Protein AF-A0AA90TEE5-F1 (afdb_monomer_lite)

Radius of gyration: 19.65 Å; chains: 1; bounding box: 61×31×48 Å

pLDDT: mean 83.93, std 12.59, range [37.53, 96.62]

Foldseek 3Di:
DCPPPDQDPVNLVVLCVVQVPPDPVLVLLLLLLLLLLLLPPPPNVLLLVLLLVVLPVPDPDPVVSVSSSVNSVVSNVVCVVPVVSSVVSNVVSLVVVLVDVVSVVSSCSSQVDPVNPVVNVVSVVSSVVVVVVVVVVVVVVVVVVVVVVVVVVD

Sequence (154 aa):
MTEKIKFTYLQKLLIKWQTRSLGPKIDTLMLVLSVLVYMGRPNLEAQFEQARIIISKMVKPSNLASKIFDRIVICVSDYARDEKLYMQDRDRAFNAVVQDIQFYSIVLDILKDKGYETQRDIIRSVIQKAYDEEYIISNENKRMLEYQERTFRQ

Structure (mmCIF, N/CA/C/O backbone):
data_AF-A0AA90TEE5-F1
#
_entry.id   AF-A0AA90TEE5-F1
#
loop_
_atom_site.group_PDB
_atom_site.id
_atom_site.type_symbol
_atom_site.label_atom_id
_atom_site.label_alt_id
_atom_site.label_comp_id
_atom_site.label_asym_id
_atom_site.label_entity_id
_atom_site.label_seq_id
_atom_site.pdbx_PDB_ins_code
_atom_site.Cartn_x
_atom_site.Cartn_y
_atom_site.Cartn_z
_atom_site.occupancy
_atom_site.B_iso_or_equiv
_atom_site.auth_seq_id
_atom_site.auth_comp_id
_atom_site.auth_asym_id
_atom_site.auth_atom_id
_atom_site.pdbx_PDB_model_num
ATOM 1 N N . MET A 1 1 ? 17.655 7.500 -13.683 1.00 38.56 1 MET A N 1
ATOM 2 C CA . MET A 1 1 ? 18.839 6.613 -13.611 1.00 38.56 1 MET A CA 1
ATOM 3 C C . MET A 1 1 ? 18.355 5.320 -12.989 1.00 38.56 1 MET A C 1
ATOM 5 O O . MET A 1 1 ? 18.342 5.175 -11.776 1.00 38.56 1 MET A O 1
ATOM 9 N N . THR A 1 2 ? 17.830 4.445 -13.834 1.00 37.53 2 THR A N 1
ATOM 10 C CA . THR A 1 2 ? 17.105 3.242 -13.419 1.00 37.53 2 THR A CA 1
ATOM 11 C C . THR A 1 2 ? 17.735 2.127 -14.223 1.00 37.53 2 THR A C 1
ATOM 13 O O . THR A 1 2 ? 17.191 1.646 -15.217 1.00 37.53 2 THR A O 1
ATOM 16 N N . GLU A 1 3 ? 18.962 1.765 -13.839 1.00 40.75 3 GLU A N 1
ATOM 17 C CA . GLU A 1 3 ? 19.422 0.415 -14.126 1.00 40.75 3 GLU A CA 1
ATOM 18 C C . GLU A 1 3 ? 18.296 -0.504 -13.667 1.00 40.75 3 GLU A C 1
ATOM 20 O O . GLU A 1 3 ? 17.827 -0.392 -12.533 1.00 40.75 3 GLU A O 1
ATOM 25 N N . LYS A 1 4 ? 17.772 -1.321 -14.584 1.00 44.47 4 LYS A N 1
ATOM 26 C CA . LYS A 1 4 ? 16.740 -2.311 -14.284 1.00 44.47 4 LYS A CA 1
ATOM 27 C C . LYS A 1 4 ? 17.229 -3.093 -13.072 1.00 44.47 4 LYS A C 1
ATOM 29 O O . LYS A 1 4 ? 18.103 -3.941 -13.241 1.00 44.47 4 LYS A O 1
ATOM 34 N N . ILE A 1 5 ? 16.702 -2.793 -11.882 1.00 59.00 5 ILE A N 1
ATOM 35 C CA . ILE A 1 5 ? 17.084 -3.467 -10.645 1.00 59.00 5 ILE A CA 1
ATOM 36 C C . ILE A 1 5 ? 16.586 -4.905 -10.785 1.00 59.00 5 ILE A C 1
ATOM 38 O O . ILE A 1 5 ? 15.437 -5.242 -10.501 1.00 59.00 5 ILE A O 1
ATOM 42 N N . LYS A 1 6 ? 17.434 -5.748 -11.369 1.00 61.47 6 LYS A N 1
ATOM 43 C CA . LYS A 1 6 ? 17.170 -7.158 -11.599 1.00 61.47 6 LYS A CA 1
ATOM 44 C C . LYS A 1 6 ? 17.626 -7.886 -10.353 1.00 61.47 6 LYS A C 1
ATOM 46 O O . LYS A 1 6 ? 18.799 -8.207 -10.208 1.00 61.47 6 LYS A O 1
ATOM 51 N N . PHE A 1 7 ? 16.681 -8.152 -9.464 1.00 70.00 7 PHE A N 1
ATOM 52 C CA . PHE A 1 7 ? 16.935 -9.016 -8.323 1.00 70.00 7 PHE A CA 1
ATOM 53 C C . PHE A 1 7 ? 17.028 -10.472 -8.783 1.00 70.00 7 PHE A C 1
ATOM 55 O O . PHE A 1 7 ? 16.080 -11.019 -9.359 1.00 70.00 7 PHE A O 1
ATOM 62 N N . THR A 1 8 ? 18.152 -11.118 -8.489 1.00 77.69 8 THR A N 1
ATOM 63 C CA . THR A 1 8 ? 18.307 -12.568 -8.652 1.00 77.69 8 THR A CA 1
ATOM 64 C C . THR A 1 8 ? 17.382 -13.301 -7.673 1.00 77.69 8 THR A C 1
ATOM 66 O O . THR A 1 8 ? 17.059 -12.784 -6.603 1.00 77.69 8 THR A O 1
ATOM 69 N N . TYR A 1 9 ? 16.966 -14.529 -7.998 1.00 74.25 9 TYR A N 1
ATOM 70 C CA . TYR A 1 9 ? 16.084 -15.343 -7.146 1.00 74.25 9 TYR A CA 1
ATOM 71 C C . TYR A 1 9 ? 16.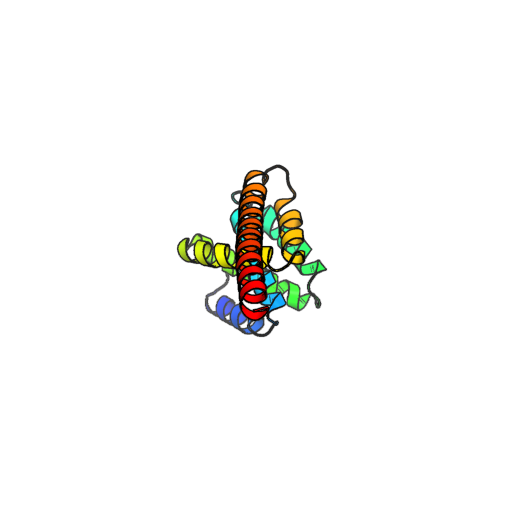570 -15.440 -5.683 1.00 74.25 9 TYR A C 1
ATOM 73 O O . TYR A 1 9 ? 15.787 -15.269 -4.750 1.00 74.25 9 TYR A O 1
ATOM 81 N N . LEU A 1 10 ? 17.882 -15.603 -5.477 1.00 73.62 10 LEU A N 1
ATOM 82 C CA . LEU A 1 10 ? 18.500 -15.629 -4.146 1.00 73.62 10 LEU A CA 1
ATOM 83 C C . LEU A 1 10 ? 18.411 -14.283 -3.412 1.00 73.62 10 LEU A C 1
ATOM 85 O O . LEU A 1 10 ? 18.150 -14.253 -2.213 1.00 73.62 10 LEU A O 1
ATOM 89 N N . GLN A 1 11 ? 18.567 -13.165 -4.123 1.00 75.31 11 GLN A N 1
ATOM 90 C CA . GLN A 1 11 ? 18.418 -11.830 -3.537 1.00 75.31 11 GLN A CA 1
ATOM 91 C C . GLN A 1 11 ? 16.968 -11.579 -3.119 1.00 75.31 11 GLN A C 1
ATOM 93 O O . GLN A 1 11 ? 16.727 -11.079 -2.023 1.00 75.31 11 GLN A O 1
ATOM 98 N N . LYS A 1 12 ? 15.995 -12.005 -3.938 1.00 78.38 12 LYS A N 1
ATOM 99 C CA . LYS A 1 12 ? 14.573 -11.941 -3.572 1.00 78.38 12 LYS A CA 1
ATOM 100 C C . LYS A 1 12 ? 14.286 -12.722 -2.289 1.00 78.38 12 LYS A C 1
ATOM 102 O O . LYS A 1 12 ? 13.568 -12.221 -1.424 1.00 78.38 12 LYS A O 1
ATOM 107 N N . LEU A 1 13 ? 14.851 -13.924 -2.151 1.00 75.19 13 LEU A N 1
ATOM 108 C CA . LEU A 1 13 ? 14.709 -14.740 -0.943 1.00 75.19 13 LEU A CA 1
ATOM 109 C C . LEU A 1 13 ? 15.356 -14.080 0.279 1.00 75.19 13 LEU A C 1
ATOM 111 O O . LEU A 1 13 ? 14.715 -14.010 1.325 1.00 75.19 13 LEU A O 1
ATOM 115 N N . LEU A 1 14 ? 16.570 -13.542 0.144 1.00 74.12 14 LEU A N 1
ATOM 116 C CA . LEU A 1 14 ? 17.257 -12.835 1.228 1.00 74.12 14 LEU A CA 1
ATOM 117 C C . LEU A 1 14 ? 16.480 -11.600 1.693 1.00 74.12 14 LEU A C 1
ATOM 119 O O . LEU A 1 14 ? 16.267 -11.435 2.891 1.00 74.12 14 LEU A O 1
ATOM 123 N N . ILE A 1 15 ? 15.997 -10.767 0.769 1.00 75.12 15 ILE A N 1
ATOM 124 C CA . ILE A 1 15 ? 15.203 -9.573 1.098 1.00 75.12 15 ILE A CA 1
ATOM 125 C C . ILE A 1 15 ? 13.887 -9.979 1.768 1.00 75.12 15 ILE A C 1
ATOM 127 O O . ILE A 1 15 ? 13.507 -9.406 2.789 1.00 75.12 15 ILE A O 1
ATOM 131 N N . LYS A 1 16 ? 13.212 -11.014 1.253 1.00 75.06 16 LYS A N 1
ATOM 132 C CA . LYS A 1 16 ? 11.991 -11.563 1.862 1.00 75.06 16 LYS A CA 1
ATOM 133 C C . LYS A 1 16 ? 12.243 -12.099 3.272 1.00 75.06 16 LYS A C 1
ATOM 135 O O . LYS A 1 16 ? 11.378 -11.973 4.128 1.00 75.06 16 LYS A O 1
ATOM 140 N N . TRP A 1 17 ? 13.409 -12.689 3.522 1.00 70.31 17 TRP A N 1
ATOM 141 C CA . TRP A 1 17 ? 13.779 -13.190 4.842 1.00 70.31 17 TRP A CA 1
ATOM 142 C C . TRP A 1 17 ? 14.107 -12.052 5.816 1.00 70.31 17 TRP A C 1
ATOM 144 O O . TRP A 1 17 ? 13.582 -12.022 6.923 1.00 70.31 17 TRP A O 1
ATOM 154 N N . GLN A 1 18 ? 14.881 -11.058 5.376 1.00 72.12 18 GLN A N 1
ATOM 155 C CA . GLN A 1 18 ? 15.241 -9.888 6.186 1.00 72.12 18 GLN A CA 1
ATOM 156 C C . GLN A 1 18 ? 14.039 -9.014 6.562 1.00 72.12 18 GLN A C 1
ATOM 158 O O . GLN A 1 18 ? 14.077 -8.330 7.580 1.00 72.12 18 GLN A O 1
ATOM 163 N N . THR A 1 19 ? 12.983 -9.026 5.748 1.00 72.62 19 THR A N 1
ATOM 164 C CA . THR A 1 19 ? 11.766 -8.237 5.986 1.00 72.62 19 THR A CA 1
ATOM 165 C C . THR A 1 19 ? 10.687 -8.989 6.767 1.00 72.62 19 THR A C 1
ATOM 167 O O . THR A 1 19 ? 9.697 -8.388 7.155 1.00 72.62 19 THR A O 1
ATOM 170 N N . ARG A 1 20 ? 10.882 -10.279 7.074 1.00 67.56 20 ARG A N 1
ATOM 171 C CA . ARG A 1 20 ? 9.852 -11.175 7.635 1.00 67.56 20 ARG A CA 1
ATOM 172 C C . ARG A 1 20 ? 9.522 -10.961 9.122 1.00 67.56 20 ARG A C 1
ATOM 174 O O . ARG A 1 20 ? 8.659 -11.650 9.649 1.00 67.56 20 ARG A O 1
ATOM 181 N N . SER A 1 21 ? 10.244 -10.071 9.801 1.00 63.53 21 SER A N 1
ATOM 182 C CA . SER A 1 21 ? 10.202 -9.874 11.261 1.00 63.53 21 SER A CA 1
ATOM 183 C C . SER A 1 21 ? 10.129 -8.389 11.646 1.00 63.53 21 SER A C 1
ATOM 185 O O . SER A 1 21 ? 10.481 -8.013 12.763 1.00 63.53 21 SER A O 1
ATOM 187 N N . LEU A 1 22 ? 9.718 -7.518 10.721 1.00 74.50 22 LEU A N 1
ATOM 188 C CA . LEU A 1 22 ? 9.727 -6.067 10.948 1.00 74.50 22 LEU A CA 1
ATOM 189 C C . LEU A 1 22 ? 8.499 -5.559 11.714 1.00 74.50 22 LEU A C 1
ATOM 191 O O . LEU A 1 22 ? 8.445 -4.390 12.091 1.00 74.50 22 LEU A O 1
ATOM 195 N N . GLY A 1 23 ? 7.546 -6.450 11.977 1.00 82.56 23 GLY A N 1
ATOM 196 C CA . GLY A 1 23 ? 6.341 -6.180 12.741 1.00 82.56 23 GLY A CA 1
ATOM 197 C C . GLY A 1 23 ? 5.131 -5.888 11.850 1.00 82.56 23 GLY A C 1
ATOM 198 O O . GLY A 1 23 ? 5.276 -5.412 10.720 1.00 82.56 23 GLY A O 1
ATOM 199 N N . PRO A 1 24 ? 3.916 -6.119 12.377 1.00 84.50 24 PRO A N 1
ATOM 200 C CA . PRO A 1 24 ? 2.684 -6.109 11.589 1.00 84.50 24 PRO A CA 1
ATOM 201 C C . PRO A 1 24 ? 2.421 -4.762 10.908 1.00 84.50 24 PRO A C 1
ATOM 203 O O . PRO A 1 24 ? 1.961 -4.724 9.773 1.00 84.50 24 PRO A O 1
ATOM 206 N N . LYS A 1 25 ? 2.779 -3.640 11.548 1.00 86.31 25 LYS A N 1
ATOM 207 C CA . LYS A 1 25 ? 2.606 -2.301 10.963 1.00 86.31 25 LYS A CA 1
ATOM 208 C C . LYS A 1 25 ? 3.469 -2.084 9.714 1.00 86.31 25 LYS A C 1
ATOM 210 O O . LYS A 1 25 ? 3.013 -1.465 8.757 1.00 86.31 25 LYS A O 1
ATOM 215 N N . ILE A 1 26 ? 4.704 -2.591 9.716 1.00 88.94 26 ILE A N 1
ATOM 216 C CA . ILE A 1 26 ? 5.620 -2.478 8.574 1.00 88.94 26 ILE A CA 1
ATOM 217 C C . ILE A 1 26 ? 5.200 -3.423 7.449 1.00 88.94 26 ILE A C 1
ATOM 219 O O . ILE A 1 26 ? 5.263 -3.040 6.282 1.00 88.94 26 ILE A O 1
ATOM 223 N N . ASP A 1 27 ? 4.713 -4.616 7.787 1.00 90.00 27 ASP A N 1
ATOM 224 C CA . ASP A 1 27 ? 4.165 -5.551 6.803 1.00 90.00 27 ASP A CA 1
ATOM 225 C C . ASP A 1 27 ? 2.947 -4.961 6.084 1.00 90.00 27 ASP A C 1
ATOM 227 O O . ASP A 1 27 ? 2.877 -4.995 4.852 1.00 90.00 27 ASP A O 1
ATOM 231 N N . THR A 1 28 ? 2.034 -4.334 6.830 1.00 91.94 28 THR A N 1
ATOM 232 C CA . THR A 1 28 ? 0.888 -3.623 6.254 1.00 91.94 28 THR A CA 1
ATOM 233 C C . THR A 1 28 ? 1.327 -2.426 5.413 1.00 91.94 28 THR A C 1
ATOM 235 O O . THR A 1 28 ? 0.825 -2.246 4.306 1.00 91.94 28 THR A O 1
ATOM 238 N N . LEU A 1 29 ? 2.313 -1.645 5.869 1.00 92.44 29 LEU A N 1
ATOM 239 C CA . LEU A 1 29 ? 2.871 -0.538 5.087 1.00 92.44 29 LEU A CA 1
ATOM 240 C C . LEU A 1 29 ? 3.457 -1.025 3.752 1.00 92.44 29 LEU A C 1
ATOM 242 O O . LEU A 1 29 ? 3.192 -0.426 2.711 1.00 92.44 29 LEU A O 1
ATOM 246 N N . MET A 1 30 ? 4.227 -2.118 3.765 1.00 93.94 30 MET A N 1
ATOM 247 C CA . MET A 1 30 ? 4.783 -2.729 2.552 1.00 93.94 30 MET A CA 1
ATOM 248 C C . MET A 1 30 ? 3.686 -3.173 1.588 1.00 93.94 30 MET A C 1
ATOM 250 O O . MET A 1 30 ? 3.797 -2.926 0.386 1.00 93.94 30 MET A O 1
ATOM 254 N N . LEU A 1 31 ? 2.637 -3.811 2.108 1.00 94.94 31 LEU A N 1
ATOM 255 C CA . LEU A 1 31 ? 1.484 -4.249 1.328 1.00 94.94 31 LEU A CA 1
ATOM 256 C C . LEU A 1 31 ? 0.780 -3.056 0.664 1.00 94.94 31 LEU A C 1
ATOM 258 O O . LEU A 1 31 ? 0.644 -3.026 -0.559 1.00 94.94 31 LEU A O 1
ATOM 262 N N . VAL A 1 32 ? 0.398 -2.051 1.458 1.00 95.19 32 VAL A N 1
ATOM 263 C CA . VAL A 1 32 ? -0.316 -0.856 0.986 1.00 95.19 32 VAL A CA 1
ATOM 264 C C . VAL A 1 32 ? 0.510 -0.116 -0.065 1.00 95.19 32 VAL A C 1
ATOM 266 O O . VAL A 1 32 ? 0.015 0.150 -1.158 1.00 95.19 32 VAL A O 1
ATOM 269 N N . LEU A 1 33 ? 1.790 0.152 0.206 1.00 95.88 33 LEU A N 1
ATOM 270 C CA . LEU A 1 33 ? 2.655 0.853 -0.745 1.00 95.88 33 LEU A CA 1
ATOM 271 C C . LEU A 1 33 ? 2.861 0.067 -2.044 1.00 95.88 33 LEU A C 1
ATOM 273 O O . LEU A 1 33 ? 2.825 0.665 -3.116 1.00 95.88 33 LEU A O 1
ATOM 277 N N . SER A 1 34 ? 3.031 -1.257 -1.982 1.00 96.50 34 SER A N 1
ATOM 278 C CA . SER A 1 34 ? 3.186 -2.083 -3.192 1.00 96.50 34 SER A CA 1
ATOM 279 C C . SER A 1 34 ? 1.956 -1.998 -4.093 1.00 96.50 34 SER A C 1
ATOM 281 O O . SER A 1 34 ? 2.081 -1.832 -5.308 1.00 96.50 34 SER A O 1
ATOM 283 N N . VAL A 1 35 ? 0.764 -2.072 -3.499 1.00 96.62 35 VAL A N 1
ATOM 284 C CA . VAL A 1 35 ? -0.507 -1.971 -4.224 1.00 96.62 35 VAL A CA 1
ATOM 285 C C . VAL A 1 35 ? -0.678 -0.587 -4.842 1.00 96.62 35 VAL A C 1
ATOM 287 O O . VAL A 1 35 ? -0.998 -0.494 -6.028 1.00 96.62 35 VAL A O 1
ATOM 290 N N . LEU A 1 36 ? -0.446 0.480 -4.072 1.00 95.25 36 LEU A N 1
ATOM 291 C CA . LEU A 1 36 ? -0.638 1.852 -4.545 1.00 95.25 36 LEU A CA 1
ATOM 292 C C . LEU A 1 36 ? 0.342 2.22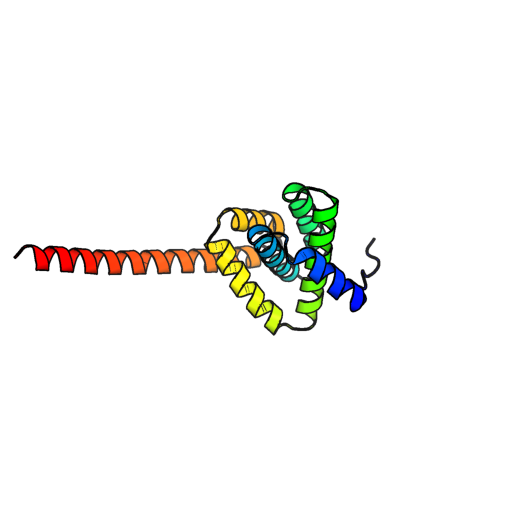0 -5.660 1.00 95.25 36 LEU A C 1
ATOM 294 O O . LEU A 1 36 ? -0.070 2.791 -6.669 1.00 95.25 36 LEU A O 1
ATOM 298 N N . VAL A 1 37 ? 1.610 1.815 -5.535 1.00 95.62 37 VAL A N 1
ATOM 299 C CA . VAL A 1 37 ? 2.610 2.039 -6.586 1.00 95.62 37 VAL A CA 1
ATOM 300 C C . VAL A 1 37 ? 2.179 1.376 -7.892 1.00 95.62 37 VAL A C 1
ATOM 302 O O . VAL A 1 37 ? 2.207 2.010 -8.945 1.00 95.62 37 VAL A O 1
ATOM 305 N N . TYR A 1 38 ? 1.731 0.118 -7.843 1.00 95.56 38 TYR A N 1
ATOM 306 C CA . TYR A 1 38 ? 1.291 -0.592 -9.046 1.00 95.56 38 TYR A CA 1
ATOM 307 C C . TYR A 1 38 ? -0.028 -0.053 -9.626 1.00 95.56 38 TYR A C 1
ATOM 309 O O . TYR A 1 38 ? -0.277 -0.159 -10.831 1.00 95.56 38 TYR A O 1
ATOM 317 N N . MET A 1 39 ? -0.866 0.558 -8.788 1.00 93.25 39 MET A N 1
ATOM 318 C CA . MET A 1 39 ? -2.108 1.211 -9.200 1.00 93.25 39 MET A CA 1
ATOM 319 C C . MET A 1 39 ? -1.866 2.513 -9.971 1.00 93.25 39 MET A C 1
ATOM 321 O O . MET A 1 39 ? -2.645 2.847 -10.862 1.00 93.25 39 MET A O 1
ATOM 325 N N . GLY A 1 40 ? -0.768 3.218 -9.691 1.00 88.88 40 GLY A N 1
ATOM 326 C CA . GLY A 1 40 ? -0.386 4.452 -10.384 1.00 88.88 40 GLY A CA 1
ATOM 327 C C . GLY A 1 40 ? 0.234 4.252 -11.778 1.00 88.88 40 GLY A C 1
ATOM 328 O O . GLY A 1 40 ? 0.919 5.138 -12.290 1.00 88.88 40 GLY A O 1
ATOM 329 N N . ARG A 1 41 ? 0.015 3.098 -12.423 1.00 89.62 41 ARG A N 1
ATOM 330 C CA . ARG A 1 41 ? 0.399 2.885 -13.827 1.00 89.62 41 ARG A CA 1
ATOM 331 C C . ARG A 1 41 ? -0.327 3.879 -14.752 1.00 89.62 41 ARG A C 1
ATOM 333 O O . ARG A 1 41 ? -1.484 4.204 -14.497 1.00 89.62 41 ARG A O 1
ATOM 340 N N . PRO A 1 42 ? 0.321 4.333 -15.842 1.00 86.19 42 PRO A N 1
ATOM 341 C CA . PRO A 1 42 ? 1.610 3.856 -16.360 1.00 86.19 42 PRO A CA 1
ATOM 342 C C . PRO A 1 42 ? 2.858 4.484 -15.709 1.00 86.19 42 PRO A C 1
ATOM 344 O O . PRO A 1 42 ? 3.962 4.002 -15.956 1.00 86.19 42 PRO A O 1
ATOM 347 N N . ASN A 1 43 ? 2.729 5.511 -14.863 1.00 88.44 43 ASN A N 1
ATOM 348 C CA . ASN A 1 43 ? 3.870 6.268 -14.333 1.00 88.44 43 ASN A CA 1
ATOM 349 C C . ASN A 1 43 ? 4.479 5.638 -13.062 1.00 88.44 43 ASN A C 1
ATOM 351 O O . ASN A 1 43 ? 4.505 6.233 -11.985 1.00 88.44 43 ASN A O 1
ATOM 355 N N . LEU A 1 44 ? 4.991 4.412 -13.197 1.00 89.69 44 LEU A N 1
ATOM 356 C CA . LEU A 1 44 ? 5.580 3.666 -12.079 1.00 89.69 44 LEU A CA 1
ATOM 357 C C . LEU A 1 44 ? 6.813 4.349 -11.475 1.00 89.69 44 LEU A C 1
ATOM 359 O O . LEU A 1 44 ? 7.032 4.243 -10.274 1.00 89.69 44 LEU A O 1
ATOM 363 N N . GLU A 1 45 ? 7.625 5.040 -12.276 1.00 89.38 45 GLU A N 1
ATOM 364 C CA . GLU A 1 45 ? 8.855 5.675 -11.787 1.00 89.38 45 GLU A CA 1
ATOM 365 C C . GLU A 1 45 ? 8.554 6.796 -10.786 1.00 89.38 45 GLU A C 1
ATOM 367 O O . GLU A 1 45 ? 9.120 6.808 -9.691 1.00 89.38 45 GLU A O 1
ATOM 372 N N . ALA A 1 46 ? 7.599 7.677 -11.103 1.00 89.75 46 ALA A N 1
ATOM 373 C CA . ALA A 1 46 ? 7.165 8.713 -10.169 1.00 89.75 46 ALA A CA 1
ATOM 374 C C . ALA A 1 46 ? 6.570 8.108 -8.889 1.00 89.75 46 ALA A C 1
ATOM 376 O O . ALA A 1 46 ? 6.830 8.597 -7.790 1.00 89.75 46 ALA A O 1
ATOM 377 N N . GLN A 1 47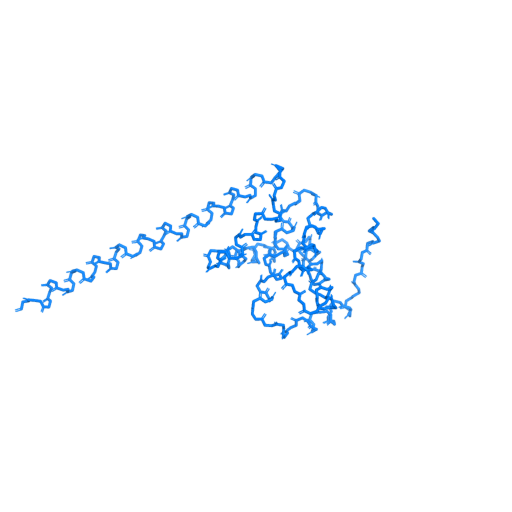 ? 5.815 7.017 -9.025 1.00 92.06 47 GLN A N 1
ATOM 378 C CA . GLN A 1 47 ? 5.195 6.313 -7.905 1.00 92.06 47 GLN A CA 1
ATOM 379 C C . GLN A 1 47 ? 6.223 5.653 -6.980 1.00 92.06 47 GLN A C 1
ATOM 381 O O . GLN A 1 47 ? 6.123 5.768 -5.757 1.00 92.06 47 GLN A O 1
ATOM 386 N N . PHE A 1 48 ? 7.263 5.030 -7.540 1.00 94.12 48 PHE A N 1
ATOM 387 C CA . PHE A 1 48 ? 8.384 4.521 -6.753 1.00 94.12 48 PHE A CA 1
ATOM 388 C C . PHE A 1 48 ? 9.122 5.644 -6.022 1.00 94.12 48 PHE A C 1
ATOM 390 O O . PHE A 1 48 ? 9.496 5.461 -4.864 1.00 94.12 48 PHE A O 1
ATOM 397 N N . GLU A 1 49 ? 9.300 6.810 -6.642 1.00 93.31 49 GLU A N 1
ATOM 398 C CA . GLU A 1 49 ? 9.939 7.939 -5.965 1.00 93.31 49 GLU A CA 1
ATOM 399 C C . GLU A 1 49 ? 9.087 8.463 -4.799 1.00 93.31 49 GLU A C 1
ATOM 401 O O . GLU A 1 49 ? 9.610 8.668 -3.702 1.00 93.31 49 GLU A O 1
ATOM 406 N N . GLN A 1 50 ? 7.763 8.578 -4.969 1.00 92.88 50 GLN A N 1
ATOM 407 C CA . GLN A 1 50 ? 6.874 8.922 -3.851 1.00 92.88 50 GLN A CA 1
ATOM 408 C C . GLN A 1 50 ? 6.947 7.878 -2.730 1.00 92.88 50 GLN A C 1
ATOM 410 O O . GLN A 1 50 ? 7.103 8.241 -1.562 1.00 92.88 50 GLN A O 1
ATOM 415 N N . ALA A 1 51 ? 6.922 6.585 -3.065 1.00 93.81 51 ALA A N 1
ATOM 416 C CA . ALA A 1 51 ? 7.055 5.518 -2.077 1.00 93.81 51 ALA A CA 1
ATOM 417 C C . ALA A 1 51 ? 8.383 5.608 -1.316 1.00 93.81 51 ALA A C 1
ATOM 419 O O . ALA A 1 51 ? 8.396 5.512 -0.089 1.00 93.81 51 ALA A O 1
ATOM 420 N N . ARG A 1 52 ? 9.499 5.867 -2.008 1.00 94.25 52 ARG A N 1
ATOM 421 C CA . ARG A 1 52 ? 10.815 6.050 -1.380 1.00 94.25 52 ARG A CA 1
ATOM 422 C C . ARG A 1 52 ? 10.811 7.205 -0.380 1.00 94.25 52 ARG A C 1
ATOM 424 O O . ARG A 1 52 ? 11.327 7.048 0.732 1.00 94.25 52 ARG A O 1
ATOM 431 N N . ILE A 1 53 ? 10.213 8.339 -0.747 1.00 93.31 53 ILE A N 1
ATOM 432 C CA . ILE A 1 53 ? 10.085 9.514 0.126 1.00 93.31 53 ILE A CA 1
ATOM 433 C C . ILE A 1 53 ? 9.270 9.167 1.379 1.00 93.31 53 ILE A C 1
ATOM 435 O O . ILE A 1 53 ? 9.697 9.484 2.490 1.00 93.31 53 ILE A O 1
ATOM 439 N N . ILE A 1 54 ? 8.130 8.490 1.222 1.00 91.88 54 ILE A N 1
ATOM 440 C CA . ILE A 1 54 ? 7.258 8.107 2.342 1.00 91.88 54 ILE A CA 1
ATOM 441 C C . ILE A 1 54 ? 7.970 7.133 3.284 1.00 91.88 54 ILE A C 1
ATOM 443 O O . ILE A 1 54 ? 8.032 7.378 4.489 1.00 91.88 54 ILE A O 1
ATOM 447 N N . ILE A 1 55 ? 8.591 6.075 2.755 1.00 93.06 55 ILE A N 1
ATOM 448 C CA . ILE A 1 55 ? 9.314 5.084 3.567 1.00 93.06 55 ILE A CA 1
ATOM 449 C C . ILE A 1 55 ? 10.454 5.753 4.342 1.00 93.06 55 ILE A C 1
ATOM 451 O O . ILE A 1 55 ? 10.628 5.489 5.528 1.00 93.06 55 ILE A O 1
ATOM 455 N N . SER A 1 56 ? 11.197 6.666 3.712 1.00 91.50 56 SER A N 1
ATOM 456 C CA . SER A 1 56 ? 12.318 7.369 4.356 1.00 91.50 56 SER A CA 1
ATOM 457 C C . SER A 1 56 ? 11.879 8.280 5.513 1.00 91.50 56 SER A C 1
ATOM 459 O O . SER A 1 56 ? 12.653 8.525 6.452 1.00 91.50 56 SER A O 1
ATOM 461 N N . LYS A 1 57 ? 10.640 8.786 5.453 1.00 90.75 57 LYS A N 1
ATOM 462 C CA . LYS A 1 57 ? 10.011 9.574 6.521 1.00 90.75 57 LYS A CA 1
ATOM 463 C C . LYS A 1 57 ? 9.492 8.686 7.651 1.00 90.75 57 LYS A C 1
ATOM 465 O O . LYS A 1 57 ? 9.722 9.009 8.812 1.00 90.75 57 LYS A O 1
ATOM 470 N N . MET A 1 58 ? 8.822 7.583 7.317 1.00 87.62 58 MET A N 1
ATOM 471 C CA . MET A 1 58 ? 8.102 6.747 8.287 1.00 87.62 58 MET A CA 1
ATOM 472 C C . MET A 1 58 ? 8.964 5.671 8.949 1.00 87.62 58 MET A C 1
ATOM 474 O O . MET A 1 58 ? 8.656 5.242 10.057 1.00 87.62 58 MET A O 1
ATOM 478 N N . VAL A 1 59 ? 10.033 5.223 8.288 1.00 88.25 59 VAL A N 1
ATOM 479 C CA . VAL A 1 59 ? 10.863 4.117 8.764 1.00 88.25 59 VAL A CA 1
ATOM 480 C C . VAL A 1 59 ? 12.253 4.614 9.127 1.00 88.25 59 VAL A C 1
ATOM 482 O O . VAL A 1 59 ? 12.983 5.171 8.305 1.00 88.25 59 VAL A O 1
ATOM 485 N N . LYS A 1 60 ? 12.642 4.346 10.373 1.00 85.19 60 LYS A N 1
ATOM 486 C CA . LYS A 1 60 ? 14.014 4.473 10.868 1.00 85.19 60 LYS A CA 1
ATOM 487 C C . LYS A 1 60 ? 14.476 3.102 11.373 1.00 85.19 60 LYS A C 1
ATOM 489 O O . LYS A 1 60 ? 13.656 2.394 11.959 1.00 85.19 60 LYS A O 1
ATOM 494 N N . PRO A 1 61 ? 15.749 2.714 11.179 1.00 87.56 61 PRO A N 1
ATOM 495 C CA . PRO A 1 61 ? 16.842 3.452 10.529 1.00 87.56 61 PRO A CA 1
ATOM 496 C C . PRO A 1 61 ? 16.824 3.387 8.982 1.00 87.56 61 PRO A C 1
ATOM 498 O O . PRO A 1 61 ? 16.046 2.649 8.383 1.00 87.56 61 PRO A O 1
ATOM 501 N N . SER A 1 62 ? 17.673 4.177 8.309 1.00 85.38 62 SER A N 1
ATOM 502 C CA . SER A 1 62 ? 17.690 4.313 6.834 1.00 85.38 62 SER A CA 1
ATOM 503 C C . SER A 1 62 ? 18.020 3.014 6.087 1.00 85.38 62 SER A C 1
ATOM 505 O O . SER A 1 62 ? 17.488 2.755 5.009 1.00 85.38 62 SER A O 1
ATOM 507 N N . ASN A 1 63 ? 18.855 2.158 6.674 1.00 85.38 63 ASN A N 1
ATOM 508 C CA . ASN A 1 63 ? 19.147 0.824 6.149 1.00 85.38 63 ASN A CA 1
ATOM 509 C C . ASN A 1 63 ? 17.886 -0.057 6.062 1.00 85.38 63 ASN A C 1
ATOM 511 O O . ASN A 1 63 ? 17.739 -0.837 5.122 1.00 85.38 63 ASN A O 1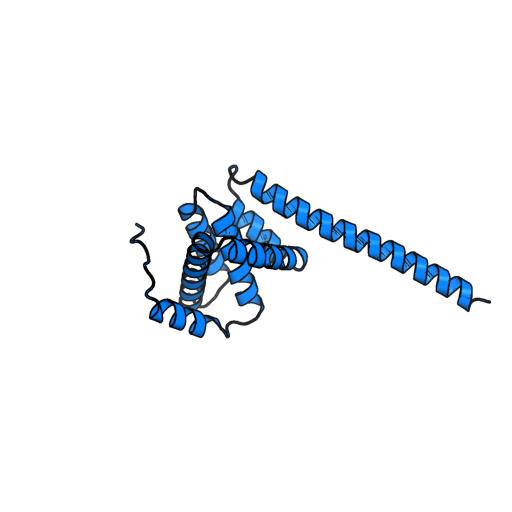
ATOM 515 N N . LEU A 1 64 ? 16.968 0.078 7.019 1.00 86.44 64 LEU A N 1
ATOM 516 C CA . LEU A 1 64 ? 15.704 -0.639 7.040 1.00 86.44 64 LEU A CA 1
ATOM 517 C C . LEU A 1 64 ? 14.749 -0.096 5.975 1.00 86.44 64 LEU A C 1
ATOM 519 O O . LEU A 1 64 ? 14.152 -0.876 5.235 1.00 86.44 64 LEU A O 1
ATOM 523 N N . ALA A 1 65 ? 14.675 1.231 5.848 1.00 89.06 65 ALA A N 1
ATOM 524 C CA . ALA A 1 65 ? 13.915 1.902 4.796 1.00 89.06 65 ALA A CA 1
ATOM 525 C C . ALA A 1 65 ? 14.318 1.408 3.391 1.00 89.06 65 ALA A C 1
ATOM 527 O O . ALA A 1 65 ? 13.448 1.098 2.579 1.00 89.06 65 ALA A O 1
ATOM 528 N N . SER A 1 66 ? 15.621 1.240 3.128 1.00 88.56 66 SER A N 1
ATOM 529 C CA . SER A 1 66 ? 16.113 0.692 1.853 1.00 88.56 66 SER A CA 1
ATOM 530 C C . SER A 1 66 ? 15.610 -0.731 1.587 1.00 88.56 66 SER A C 1
ATOM 532 O O . SER A 1 66 ? 15.121 -1.014 0.499 1.00 88.56 66 SER A O 1
ATOM 534 N N . LYS A 1 67 ? 15.662 -1.625 2.585 1.00 88.25 67 LYS A N 1
ATOM 535 C CA . LYS A 1 67 ? 15.206 -3.021 2.435 1.00 88.25 67 LYS A CA 1
ATOM 536 C C . LYS A 1 67 ? 13.703 -3.126 2.181 1.00 88.25 67 LYS A C 1
ATOM 538 O O . LYS A 1 67 ? 13.261 -3.974 1.410 1.00 88.25 67 LYS A O 1
ATOM 543 N N . ILE A 1 68 ? 12.923 -2.270 2.837 1.00 90.12 68 ILE A N 1
ATOM 544 C CA . ILE A 1 68 ? 11.475 -2.156 2.626 1.00 90.12 68 ILE A CA 1
ATOM 545 C C . ILE A 1 68 ? 11.188 -1.676 1.205 1.00 90.12 68 ILE A C 1
ATOM 547 O O . ILE A 1 68 ? 10.338 -2.246 0.524 1.00 90.12 68 ILE A O 1
ATOM 551 N N . PHE A 1 69 ? 11.922 -0.667 0.733 1.00 93.50 69 PHE A N 1
ATOM 552 C CA . PHE A 1 69 ? 11.788 -0.183 -0.635 1.00 93.50 69 PHE A CA 1
ATOM 553 C C . PHE A 1 69 ? 12.109 -1.280 -1.661 1.00 93.50 69 PHE A C 1
ATOM 555 O O . PHE A 1 69 ? 11.307 -1.524 -2.561 1.00 93.50 69 PHE A O 1
ATOM 562 N N . ASP A 1 70 ? 13.209 -2.016 -1.482 1.00 91.25 70 ASP A N 1
ATOM 563 C CA . ASP A 1 70 ? 13.561 -3.142 -2.357 1.00 91.25 70 ASP A CA 1
ATOM 564 C C . ASP A 1 70 ? 12.469 -4.218 -2.366 1.00 91.25 70 ASP A C 1
ATOM 566 O O . ASP A 1 70 ? 12.119 -4.769 -3.414 1.00 91.25 70 ASP A O 1
ATOM 570 N N . ARG A 1 71 ? 11.877 -4.498 -1.198 1.00 90.62 71 ARG A N 1
ATOM 571 C CA . ARG A 1 71 ? 10.762 -5.440 -1.072 1.00 90.62 71 ARG A CA 1
ATOM 572 C C . ARG A 1 71 ? 9.543 -4.986 -1.873 1.00 90.62 71 ARG A C 1
ATOM 574 O O . ARG A 1 71 ? 8.951 -5.818 -2.558 1.00 90.62 71 ARG A O 1
ATOM 581 N N . ILE A 1 72 ? 9.208 -3.698 -1.833 1.00 94.00 72 ILE A N 1
ATOM 582 C CA . ILE A 1 72 ? 8.108 -3.111 -2.612 1.00 94.00 72 ILE A CA 1
ATOM 583 C C . ILE A 1 72 ? 8.376 -3.239 -4.114 1.00 94.00 72 ILE A C 1
ATOM 585 O O . ILE A 1 72 ? 7.503 -3.692 -4.851 1.00 94.00 72 ILE A O 1
ATOM 589 N N . VAL A 1 73 ? 9.593 -2.928 -4.575 1.00 93.62 73 VAL A N 1
ATOM 590 C CA . VAL A 1 73 ? 9.977 -3.101 -5.988 1.00 93.62 73 VAL A CA 1
ATOM 591 C C . VAL A 1 73 ? 9.804 -4.556 -6.434 1.00 93.62 73 VAL A C 1
ATOM 593 O O . VAL A 1 73 ? 9.287 -4.813 -7.524 1.00 93.62 73 VAL A O 1
ATOM 596 N N . ILE A 1 74 ? 10.184 -5.519 -5.588 1.00 91.19 74 ILE A N 1
ATOM 597 C CA . ILE A 1 74 ? 9.981 -6.947 -5.864 1.00 91.19 74 ILE A CA 1
ATOM 598 C C . ILE A 1 74 ? 8.489 -7.278 -5.977 1.00 91.19 74 ILE A C 1
ATOM 600 O O . ILE A 1 74 ? 8.103 -7.894 -6.969 1.00 91.19 74 ILE A O 1
ATOM 604 N N . CYS A 1 75 ? 7.659 -6.858 -5.017 1.00 93.25 75 CYS A N 1
ATOM 605 C CA . CYS A 1 75 ? 6.216 -7.121 -5.040 1.00 93.25 75 CYS A CA 1
ATOM 606 C C . CYS A 1 75 ? 5.553 -6.541 -6.295 1.00 93.25 75 CYS A C 1
ATOM 608 O O . CYS A 1 75 ? 4.829 -7.245 -6.991 1.00 93.25 75 CYS A O 1
ATOM 610 N N . VAL A 1 76 ? 5.873 -5.295 -6.648 1.00 94.00 76 VAL A N 1
ATOM 611 C CA . VAL A 1 76 ? 5.357 -4.642 -7.861 1.00 94.00 76 VAL A CA 1
ATOM 612 C C . VAL A 1 76 ? 5.799 -5.385 -9.126 1.00 94.00 76 VAL A C 1
ATOM 614 O O . VAL A 1 76 ? 5.016 -5.556 -10.061 1.00 94.00 76 VAL A O 1
ATOM 617 N N . SER A 1 77 ? 7.041 -5.880 -9.165 1.00 92.50 77 SER A N 1
ATOM 618 C CA . SER A 1 77 ? 7.504 -6.711 -10.279 1.00 92.50 77 SER A CA 1
ATOM 619 C C . SER A 1 77 ? 6.781 -8.056 -10.351 1.00 92.50 77 SER A C 1
ATOM 621 O O . SER A 1 77 ? 6.632 -8.580 -11.456 1.00 92.50 77 SER A O 1
ATOM 623 N N . ASP A 1 78 ? 6.396 -8.634 -9.215 1.00 92.38 78 ASP A N 1
ATOM 624 C CA . ASP A 1 78 ? 5.658 -9.893 -9.160 1.00 92.38 78 ASP A CA 1
ATOM 625 C C . ASP A 1 78 ? 4.189 -9.673 -9.591 1.00 92.38 78 ASP A C 1
ATOM 627 O O . ASP A 1 78 ? 3.668 -10.472 -10.364 1.00 92.38 78 ASP A O 1
ATOM 631 N N . TYR A 1 79 ? 3.568 -8.536 -9.250 1.00 94.88 79 TYR A N 1
ATOM 632 C CA . TYR A 1 79 ? 2.235 -8.139 -9.740 1.00 94.88 79 TYR A CA 1
ATOM 633 C C . TYR A 1 79 ? 2.157 -7.988 -11.262 1.00 94.88 79 TYR A C 1
ATOM 635 O O . TYR A 1 79 ? 1.130 -8.288 -11.866 1.00 94.88 79 TYR A O 1
ATOM 643 N N . ALA A 1 80 ? 3.244 -7.547 -11.899 1.00 90.50 80 ALA A N 1
ATOM 644 C CA . ALA A 1 80 ? 3.329 -7.486 -13.359 1.00 90.50 80 ALA A CA 1
ATOM 645 C C . ALA A 1 80 ? 3.342 -8.874 -14.026 1.00 90.50 80 ALA A C 1
ATOM 647 O O . ALA A 1 80 ? 3.110 -8.973 -15.228 1.00 90.50 80 ALA A O 1
ATOM 648 N N . ARG A 1 81 ? 3.645 -9.936 -13.267 1.00 92.25 81 ARG A N 1
ATOM 649 C CA . ARG A 1 81 ? 3.693 -11.327 -13.746 1.00 92.25 81 ARG A CA 1
ATOM 650 C C . ARG A 1 81 ? 2.448 -12.118 -13.360 1.00 92.25 81 ARG A C 1
ATOM 652 O O . ARG A 1 81 ? 2.080 -13.036 -14.083 1.00 92.25 81 ARG A O 1
ATOM 659 N N . ASP A 1 82 ? 1.839 -11.777 -12.230 1.00 93.44 82 ASP A N 1
ATOM 660 C CA . ASP A 1 82 ? 0.658 -12.435 -11.685 1.00 93.44 82 ASP A CA 1
ATOM 661 C C . ASP A 1 82 ? -0.371 -11.389 -11.237 1.00 93.44 82 ASP A C 1
ATOM 663 O O . ASP A 1 82 ? -0.286 -10.796 -10.158 1.00 93.44 82 ASP A O 1
ATOM 667 N N . GLU A 1 83 ? -1.369 -11.162 -12.089 1.00 91.44 83 GLU A N 1
ATOM 668 C CA . GLU A 1 83 ? -2.454 -10.226 -11.800 1.00 91.44 83 GLU A CA 1
ATOM 669 C C . GLU A 1 83 ? -3.372 -10.721 -10.673 1.00 91.44 83 GLU A C 1
ATOM 671 O O . GLU A 1 83 ? -3.914 -9.905 -9.925 1.00 91.44 83 GLU A O 1
ATOM 676 N N . LYS A 1 84 ? -3.515 -12.040 -10.481 1.00 94.56 84 LYS A N 1
ATOM 677 C CA . LYS A 1 84 ? -4.331 -12.582 -9.382 1.00 94.56 84 LYS A CA 1
ATOM 678 C C . LYS A 1 84 ? -3.705 -12.251 -8.036 1.00 94.56 84 LYS A C 1
ATOM 680 O O . LYS A 1 84 ? -4.424 -11.868 -7.115 1.00 94.56 84 LYS A O 1
ATOM 685 N N . LEU A 1 85 ? -2.378 -12.347 -7.943 1.00 95.12 85 LEU A N 1
ATOM 686 C CA . LEU A 1 85 ? -1.636 -11.929 -6.755 1.00 95.12 85 LEU A CA 1
ATOM 687 C C . LEU A 1 85 ? -1.887 -10.447 -6.441 1.00 95.12 85 LEU A C 1
ATOM 689 O O . LEU A 1 85 ? -2.147 -10.099 -5.291 1.00 95.12 85 LEU A O 1
ATOM 693 N N . TYR A 1 86 ? -1.874 -9.585 -7.462 1.00 96.06 86 TYR A N 1
ATOM 694 C CA . TYR A 1 86 ? -2.199 -8.170 -7.280 1.00 96.06 86 TYR A CA 1
ATOM 695 C C . TYR A 1 86 ? -3.628 -7.956 -6.772 1.00 96.06 86 TYR A C 1
ATOM 697 O O . TYR A 1 86 ? -3.818 -7.188 -5.834 1.00 96.06 86 TYR A O 1
ATOM 705 N N . MET A 1 87 ? -4.626 -8.629 -7.352 1.00 95.06 87 MET A N 1
ATOM 706 C CA . MET A 1 87 ? -6.021 -8.503 -6.906 1.00 95.06 87 MET A CA 1
ATOM 707 C C . MET A 1 87 ? -6.180 -8.890 -5.429 1.00 95.06 87 MET A C 1
ATOM 709 O O . MET A 1 87 ? -6.783 -8.141 -4.665 1.00 95.06 87 MET A O 1
ATOM 713 N N . GLN A 1 88 ? -5.575 -10.004 -5.009 1.00 95.75 88 GLN A N 1
ATOM 714 C CA . GLN A 1 88 ? -5.624 -10.464 -3.617 1.00 95.75 88 GLN A CA 1
ATOM 715 C C . GLN A 1 88 ? -4.981 -9.465 -2.651 1.00 95.75 88 GLN A C 1
ATOM 717 O O . GLN A 1 88 ? -5.549 -9.139 -1.608 1.00 95.75 88 GLN A O 1
ATOM 722 N N . ASP A 1 89 ? -3.794 -8.965 -2.992 1.00 96.50 89 ASP A N 1
ATOM 723 C CA . ASP A 1 89 ? -3.097 -7.999 -2.151 1.00 96.50 89 ASP A CA 1
ATOM 724 C C . ASP A 1 89 ? -3.786 -6.631 -2.149 1.00 96.50 89 ASP A C 1
ATOM 726 O O . ASP A 1 89 ? -3.799 -5.968 -1.113 1.00 96.50 89 ASP A O 1
ATOM 730 N N . ARG A 1 90 ? -4.412 -6.224 -3.261 1.00 95.38 90 ARG A N 1
ATOM 731 C CA . ARG A 1 90 ? -5.203 -4.991 -3.342 1.00 95.38 90 ARG A CA 1
ATOM 732 C C . ARG A 1 90 ? -6.365 -5.021 -2.362 1.00 95.38 90 ARG A C 1
ATOM 734 O O . ARG A 1 90 ? -6.534 -4.065 -1.611 1.00 95.38 90 ARG A O 1
ATOM 741 N N . ASP A 1 91 ? -7.126 -6.108 -2.337 1.00 93.25 91 ASP A N 1
ATOM 742 C CA . ASP A 1 91 ? -8.283 -6.220 -1.451 1.00 93.25 91 ASP A CA 1
ATOM 743 C C . ASP A 1 91 ? -7.836 -6.200 0.026 1.00 93.25 91 ASP A C 1
ATOM 745 O O . ASP A 1 91 ? -8.415 -5.500 0.857 1.00 93.25 91 ASP A O 1
ATOM 749 N N . ARG A 1 92 ? -6.718 -6.866 0.350 1.00 94.75 92 ARG A N 1
ATOM 750 C CA . ARG A 1 92 ? -6.108 -6.807 1.692 1.00 94.75 92 ARG A CA 1
ATOM 751 C C . ARG A 1 92 ? -5.604 -5.409 2.055 1.00 94.75 92 ARG A C 1
ATOM 753 O O . ARG A 1 92 ? -5.784 -4.977 3.191 1.00 94.75 92 ARG A O 1
ATOM 760 N N . ALA A 1 93 ? -4.972 -4.708 1.116 1.00 94.75 93 ALA A N 1
ATOM 761 C CA . ALA A 1 93 ? -4.493 -3.344 1.317 1.00 94.75 93 ALA A CA 1
ATOM 762 C C . ALA A 1 93 ? -5.655 -2.378 1.559 1.00 94.75 93 ALA A C 1
ATOM 764 O O . ALA A 1 93 ? -5.575 -1.541 2.451 1.00 94.75 93 ALA A O 1
ATOM 765 N N . PHE A 1 94 ? -6.745 -2.508 0.804 1.00 94.00 94 PHE A N 1
ATOM 766 C CA . PHE A 1 94 ? -7.931 -1.677 0.983 1.00 94.00 94 PHE A CA 1
ATOM 767 C C . PHE A 1 94 ? -8.578 -1.908 2.344 1.00 94.00 94 PHE A C 1
ATOM 769 O O . PHE A 1 94 ? -8.866 -0.937 3.036 1.00 94.00 94 PHE A O 1
ATOM 776 N N . ASN A 1 95 ? -8.695 -3.161 2.786 1.00 92.06 95 ASN A N 1
ATOM 777 C CA . ASN A 1 95 ? -9.173 -3.462 4.136 1.00 92.06 95 ASN A CA 1
ATOM 778 C C . ASN A 1 95 ? -8.284 -2.825 5.215 1.00 92.06 95 ASN A C 1
ATOM 780 O O . ASN A 1 95 ? -8.795 -2.264 6.179 1.00 92.06 95 ASN A O 1
ATOM 784 N N . ALA A 1 96 ? -6.959 -2.848 5.041 1.00 92.06 96 ALA A N 1
ATOM 785 C CA . ALA A 1 96 ? -6.049 -2.175 5.965 1.00 92.06 96 ALA A CA 1
ATOM 786 C C . ALA A 1 96 ? -6.237 -0.647 5.979 1.00 92.06 96 ALA A C 1
ATOM 788 O O . ALA A 1 96 ? -6.167 -0.034 7.040 1.00 92.06 96 ALA A O 1
ATOM 789 N N . VAL A 1 97 ? -6.499 -0.035 4.820 1.00 92.56 97 VAL A N 1
ATOM 790 C CA . VAL A 1 97 ? -6.787 1.405 4.707 1.00 92.56 97 VAL A CA 1
ATOM 791 C C . VAL A 1 97 ? -8.102 1.772 5.393 1.00 92.56 97 VAL A C 1
ATOM 793 O O . VAL A 1 97 ? -8.163 2.798 6.061 1.00 92.56 97 VAL A O 1
ATOM 796 N N . VAL A 1 98 ? -9.135 0.939 5.255 1.00 89.44 98 VAL A N 1
ATOM 797 C CA . VAL A 1 98 ? -10.419 1.124 5.950 1.00 89.44 98 VAL A CA 1
ATOM 798 C C . VAL A 1 98 ? -10.228 1.098 7.469 1.00 89.44 98 VAL A C 1
ATOM 800 O O . VAL A 1 98 ? -10.825 1.898 8.179 1.00 89.44 98 VAL A O 1
ATOM 803 N N . GLN A 1 99 ? -9.378 0.199 7.966 1.00 87.75 99 GLN A N 1
ATOM 804 C CA . GLN A 1 99 ? -9.176 -0.007 9.402 1.00 87.75 99 GLN A CA 1
ATOM 805 C C . GLN A 1 99 ? -8.291 1.050 10.077 1.00 87.75 99 GLN A C 1
ATOM 807 O O . GLN A 1 99 ? -8.394 1.232 11.290 1.00 87.75 99 GLN A O 1
ATOM 812 N N . ASP A 1 100 ? -7.406 1.729 9.340 1.00 86.62 100 ASP A N 1
ATOM 813 C CA . ASP A 1 100 ? -6.475 2.704 9.915 1.00 86.62 100 ASP A CA 1
ATOM 814 C C . ASP A 1 100 ? -6.301 3.936 9.012 1.00 86.62 100 ASP A C 1
ATOM 816 O O . ASP A 1 100 ? -5.718 3.895 7.923 1.00 86.62 100 ASP A O 1
ATOM 820 N N . ILE A 1 101 ? -6.755 5.080 9.535 1.00 81.31 101 ILE A N 1
ATOM 821 C CA . ILE A 1 101 ? -6.695 6.393 8.884 1.00 81.31 101 ILE A CA 1
ATOM 822 C C . ILE A 1 101 ? -5.266 6.819 8.506 1.00 81.31 101 ILE A C 1
ATOM 824 O O . ILE A 1 101 ? -5.084 7.580 7.553 1.00 81.31 101 ILE A O 1
ATOM 828 N N . GLN A 1 102 ? -4.234 6.316 9.196 1.00 85.31 102 GLN A N 1
ATOM 829 C CA . GLN A 1 102 ? -2.837 6.586 8.842 1.00 85.31 102 GLN A CA 1
ATOM 830 C C . GLN A 1 102 ? -2.460 5.973 7.489 1.00 85.31 102 GLN A C 1
ATOM 832 O O . GLN A 1 102 ? -1.610 6.516 6.787 1.00 85.31 102 GLN A O 1
ATOM 837 N N . PHE A 1 103 ? -3.083 4.864 7.085 1.00 89.56 103 PHE A N 1
ATOM 838 C CA . PHE A 1 103 ? -2.878 4.323 5.741 1.00 89.56 103 PHE A CA 1
ATOM 839 C C . PHE A 1 103 ? -3.659 5.110 4.692 1.00 89.56 103 PHE A C 1
ATOM 841 O O . PHE A 1 103 ? -3.182 5.238 3.566 1.00 89.56 103 PHE A O 1
ATOM 848 N N . TYR A 1 104 ? -4.794 5.714 5.049 1.00 89.38 104 TYR A N 1
ATOM 849 C CA . TYR A 1 104 ? -5.501 6.609 4.135 1.00 89.38 104 TYR A CA 1
ATOM 850 C C . TYR A 1 104 ? -4.698 7.878 3.818 1.00 89.38 104 TYR A C 1
ATOM 852 O O . TYR A 1 104 ? -4.661 8.298 2.663 1.00 89.38 104 TYR A O 1
ATOM 860 N N . SER A 1 105 ? -3.976 8.459 4.783 1.00 89.25 105 SER A N 1
ATOM 861 C CA . SER A 1 105 ? -3.083 9.587 4.470 1.00 89.25 105 SER A CA 1
ATOM 862 C C . SER A 1 105 ? -1.963 9.189 3.499 1.00 89.25 105 SER A C 1
ATOM 864 O O . SER A 1 105 ? -1.658 9.950 2.583 1.00 89.25 105 SER A O 1
ATOM 866 N N . ILE A 1 106 ? -1.428 7.965 3.604 1.00 92.12 106 ILE A N 1
ATOM 867 C CA . ILE A 1 106 ? -0.457 7.424 2.635 1.00 92.12 106 ILE A CA 1
ATOM 868 C C . ILE A 1 106 ? -1.063 7.315 1.230 1.00 92.12 106 ILE A C 1
ATOM 870 O O . ILE A 1 106 ? -0.379 7.617 0.251 1.00 92.12 106 ILE A O 1
ATOM 874 N N . VAL A 1 107 ? -2.335 6.914 1.107 1.00 91.94 107 VAL A N 1
ATOM 875 C CA . VAL A 1 107 ? -3.041 6.893 -0.188 1.00 91.94 107 VAL A CA 1
ATOM 876 C C . VAL A 1 107 ? -3.027 8.278 -0.826 1.00 91.94 107 VAL A C 1
ATOM 878 O O . VAL A 1 107 ? -2.694 8.407 -2.006 1.00 91.94 107 VAL A O 1
ATOM 881 N N . LEU A 1 108 ? -3.363 9.310 -0.049 1.00 90.88 108 LEU A N 1
ATOM 882 C CA . LEU A 1 108 ? -3.401 10.689 -0.531 1.00 90.88 108 LEU A CA 1
ATOM 883 C C . LEU A 1 108 ? -2.012 11.193 -0.938 1.00 90.88 108 LEU A C 1
ATOM 885 O O . LEU A 1 108 ? -1.898 11.867 -1.958 1.00 90.88 108 LEU A O 1
ATOM 889 N N . ASP A 1 109 ? -0.969 10.828 -0.193 1.00 91.56 109 ASP A N 1
ATOM 890 C CA . ASP A 1 109 ? 0.411 11.222 -0.490 1.00 91.56 109 ASP A CA 1
ATOM 891 C C . ASP A 1 109 ? 0.957 10.545 -1.759 1.00 91.56 109 ASP A C 1
ATOM 893 O O . ASP A 1 109 ? 1.585 11.201 -2.595 1.00 91.56 109 ASP A O 1
ATOM 897 N N . ILE A 1 110 ? 0.714 9.239 -1.927 1.00 91.75 110 ILE A N 1
ATOM 898 C CA . ILE A 1 110 ? 1.166 8.467 -3.096 1.00 91.75 110 ILE A CA 1
ATOM 899 C C . ILE A 1 110 ? 0.432 8.906 -4.365 1.00 91.75 110 ILE A C 1
ATOM 901 O O . ILE A 1 110 ? 1.034 9.110 -5.422 1.00 91.75 110 ILE A O 1
ATOM 905 N N . LEU A 1 111 ? -0.882 9.080 -4.260 1.00 90.50 111 LEU A N 1
ATOM 906 C CA . LEU A 1 111 ? -1.737 9.432 -5.382 1.00 90.50 111 LEU A CA 1
ATOM 907 C C . LEU A 1 111 ? -1.992 10.934 -5.443 1.00 90.50 111 LEU A C 1
ATOM 909 O O . LEU A 1 111 ? -3.042 11.316 -5.928 1.00 90.50 111 LEU A O 1
ATOM 913 N N . LYS A 1 112 ? -1.098 11.800 -4.953 1.00 87.25 112 LYS A N 1
ATOM 914 C CA . LYS A 1 112 ? -1.356 13.249 -4.820 1.00 87.25 112 LYS A CA 1
ATOM 915 C C . LYS A 1 112 ? -1.561 13.989 -6.146 1.00 87.25 112 LYS A C 1
ATOM 917 O O . LYS A 1 112 ? -2.288 14.980 -6.198 1.00 87.25 112 LYS A O 1
ATOM 922 N N . ASP A 1 113 ? -0.945 13.519 -7.227 1.00 87.75 113 ASP A N 1
ATOM 923 C CA . ASP A 1 113 ? -0.978 14.237 -8.502 1.00 87.75 113 ASP A CA 1
ATOM 924 C C . ASP A 1 113 ? -2.381 14.194 -9.134 1.00 87.75 113 ASP A C 1
ATOM 926 O O . ASP A 1 113 ? -3.164 13.267 -8.913 1.00 87.75 113 ASP A O 1
ATOM 930 N N . LYS A 1 114 ? -2.723 15.205 -9.944 1.00 82.19 114 LYS A N 1
ATOM 931 C CA . LYS A 1 114 ? -4.051 15.316 -10.584 1.00 82.19 114 LYS A CA 1
ATOM 932 C C . LYS A 1 114 ? -4.387 14.136 -11.505 1.00 82.19 114 LYS A C 1
ATOM 934 O O . LYS A 1 114 ? -5.550 13.814 -11.685 1.00 82.19 114 LYS A O 1
ATOM 939 N N . GLY A 1 115 ? -3.378 13.448 -12.038 1.00 85.81 115 GLY A N 1
ATOM 940 C CA . GLY A 1 115 ? -3.571 12.279 -12.901 1.00 85.81 115 GLY A CA 1
ATOM 941 C C . GLY A 1 115 ? -4.130 11.035 -12.200 1.00 85.81 115 GLY A C 1
ATOM 942 O O . GLY A 1 115 ? -4.422 10.062 -12.887 1.00 85.81 115 GLY A O 1
ATOM 943 N N . TYR A 1 116 ? -4.275 11.049 -10.869 1.00 89.56 116 TYR A N 1
ATOM 944 C CA . TYR A 1 116 ? -4.717 9.891 -10.086 1.00 89.56 116 TYR A CA 1
ATOM 945 C C . TYR A 1 116 ? -6.106 10.056 -9.445 1.00 89.56 116 TYR A C 1
ATOM 947 O O . TYR A 1 116 ? -6.420 9.384 -8.462 1.00 89.56 116 TYR A O 1
ATOM 955 N N . GLU A 1 117 ? -6.940 10.964 -9.966 1.00 88.44 117 GLU A N 1
ATOM 956 C CA . GLU A 1 117 ? -8.309 11.196 -9.472 1.00 88.44 117 GLU A CA 1
ATOM 957 C C . GLU A 1 117 ? -9.133 9.909 -9.443 1.00 88.44 117 GLU A C 1
ATOM 959 O O . GLU A 1 117 ? -9.634 9.539 -8.384 1.00 88.44 117 GLU A O 1
ATOM 964 N N . THR A 1 118 ? -9.147 9.158 -10.544 1.00 89.44 118 THR A N 1
ATOM 965 C CA . THR A 1 118 ? -9.879 7.891 -10.647 1.00 89.44 118 THR A CA 1
ATOM 966 C C . THR A 1 118 ? -9.445 6.877 -9.588 1.00 89.44 118 THR A C 1
ATOM 968 O O . THR A 1 118 ? -10.280 6.243 -8.951 1.00 89.44 118 THR A O 1
ATOM 971 N N . GLN A 1 119 ? -8.138 6.718 -9.364 1.00 91.69 119 GLN A N 1
ATOM 972 C CA . GLN A 1 119 ? -7.594 5.787 -8.374 1.00 91.69 119 GLN A CA 1
ATOM 973 C C . GLN A 1 119 ? -7.997 6.199 -6.953 1.00 91.69 119 GLN A C 1
ATOM 975 O O . GLN A 1 119 ? -8.378 5.349 -6.146 1.00 91.69 119 GLN A O 1
ATOM 980 N N . ARG A 1 120 ? -7.958 7.503 -6.650 1.00 91.75 120 ARG A N 1
ATOM 981 C CA . ARG A 1 120 ? -8.423 8.032 -5.361 1.00 91.75 120 ARG A CA 1
ATOM 982 C C . ARG A 1 120 ? -9.920 7.822 -5.173 1.00 91.75 120 ARG A C 1
ATOM 984 O O . ARG A 1 120 ? -10.330 7.453 -4.077 1.00 91.75 120 ARG A O 1
ATOM 991 N N . ASP A 1 121 ? -10.719 8.017 -6.216 1.00 90.94 121 ASP A N 1
ATOM 992 C CA . ASP A 1 121 ? -12.169 7.832 -6.158 1.00 90.94 121 ASP A CA 1
ATOM 993 C C . ASP A 1 121 ? -12.552 6.362 -5.962 1.00 90.94 121 ASP A C 1
ATOM 995 O O . ASP A 1 121 ? -13.448 6.073 -5.171 1.00 90.94 121 ASP A O 1
ATOM 999 N N . ILE A 1 122 ? -11.824 5.424 -6.582 1.00 91.06 122 ILE A N 1
ATOM 1000 C CA . ILE A 1 122 ? -11.988 3.983 -6.328 1.00 91.06 122 ILE A CA 1
ATOM 1001 C C . ILE A 1 122 ? -11.766 3.679 -4.843 1.00 91.06 122 ILE A C 1
ATOM 1003 O O . ILE A 1 122 ? -12.613 3.055 -4.208 1.00 91.06 122 ILE A O 1
ATOM 1007 N N . ILE A 1 123 ? -10.650 4.143 -4.272 1.00 91.19 123 ILE A N 1
ATOM 1008 C CA . ILE A 1 123 ? -10.331 3.890 -2.860 1.00 91.19 123 ILE A CA 1
ATOM 1009 C C . ILE A 1 123 ? -11.357 4.567 -1.946 1.00 91.19 123 ILE A C 1
ATOM 1011 O O . ILE A 1 123 ? -11.835 3.947 -1.000 1.00 91.19 123 ILE A O 1
ATOM 1015 N N . ARG A 1 124 ? -11.752 5.809 -2.253 1.00 90.75 124 ARG A N 1
ATOM 1016 C CA . ARG A 1 124 ? -12.790 6.532 -1.510 1.00 90.75 124 ARG A CA 1
ATOM 1017 C C . ARG A 1 124 ? -14.114 5.774 -1.521 1.00 90.75 124 ARG A C 1
ATOM 1019 O O . ARG A 1 124 ? -14.733 5.652 -0.473 1.00 90.75 124 ARG A O 1
ATOM 1026 N N . SER A 1 125 ? -14.527 5.247 -2.672 1.00 90.56 125 SER A N 1
ATOM 1027 C CA . SER A 1 125 ? -15.762 4.472 -2.803 1.00 90.56 125 SER A CA 1
ATOM 1028 C C . SER A 1 125 ? -15.720 3.189 -1.972 1.00 90.56 125 SER A C 1
ATOM 1030 O O . SER A 1 125 ? -16.696 2.878 -1.294 1.00 90.56 125 SER A O 1
ATOM 1032 N N . VAL A 1 126 ? -14.586 2.481 -1.962 1.00 89.00 126 VAL A N 1
ATOM 1033 C CA . VAL A 1 126 ? -14.401 1.287 -1.120 1.00 89.00 126 VAL A CA 1
ATOM 1034 C C . VAL A 1 126 ? -14.500 1.636 0.363 1.00 89.00 126 VAL A C 1
ATOM 1036 O O . VAL A 1 126 ? -15.199 0.952 1.105 1.00 89.00 126 VAL A O 1
ATOM 1039 N N . ILE A 1 127 ? -13.846 2.719 0.787 1.00 85.88 127 ILE A N 1
ATOM 1040 C CA . ILE A 1 127 ? -13.886 3.177 2.178 1.00 85.88 127 ILE A CA 1
ATOM 1041 C C . ILE A 1 127 ? -15.302 3.576 2.579 1.00 85.88 127 ILE A C 1
ATOM 1043 O O . ILE A 1 127 ? -15.794 3.133 3.611 1.00 85.88 127 ILE A O 1
ATOM 1047 N N . GLN A 1 128 ? -15.973 4.375 1.750 1.00 87.56 128 GLN A N 1
ATOM 1048 C CA . GLN A 1 128 ? -17.333 4.822 2.016 1.00 87.56 128 GLN A CA 1
ATOM 1049 C C . GLN A 1 128 ? -18.295 3.641 2.136 1.00 87.56 128 GLN A C 1
ATOM 1051 O O . GLN A 1 128 ? -19.047 3.568 3.100 1.00 87.56 128 GLN A O 1
ATOM 1056 N N . LYS A 1 129 ? -18.200 2.669 1.224 1.00 89.31 129 LYS A N 1
ATOM 1057 C CA . LYS A 1 129 ? -19.007 1.452 1.281 1.00 89.31 129 LYS A CA 1
ATOM 1058 C C . LYS A 1 129 ? -18.786 0.672 2.581 1.00 89.31 129 LYS A C 1
ATOM 1060 O O . LYS A 1 129 ? -19.758 0.237 3.185 1.00 89.31 129 LYS A O 1
ATOM 1065 N N . ALA A 1 130 ? -17.538 0.516 3.022 1.00 85.69 130 ALA A N 1
ATOM 1066 C CA . ALA A 1 130 ? -17.242 -0.190 4.267 1.00 85.69 130 ALA A CA 1
ATOM 1067 C C . ALA A 1 130 ? -17.826 0.530 5.498 1.00 85.69 130 ALA A C 1
ATOM 1069 O O . ALA A 1 130 ? -18.400 -0.117 6.371 1.00 85.69 130 ALA A O 1
ATOM 1070 N N . TYR A 1 131 ? -17.741 1.864 5.538 1.00 81.38 131 TYR A N 1
ATOM 1071 C CA . TYR A 1 131 ? -18.363 2.663 6.599 1.00 81.38 131 TYR A CA 1
ATOM 1072 C C . TYR A 1 131 ? -19.892 2.579 6.581 1.00 81.38 131 TYR A C 1
ATOM 1074 O O . TYR A 1 131 ? -20.509 2.440 7.637 1.00 81.38 131 TYR A O 1
ATOM 1082 N N . ASP A 1 132 ? -20.505 2.650 5.399 1.00 84.31 132 ASP A N 1
ATOM 1083 C CA . ASP A 1 132 ? -21.957 2.555 5.250 1.00 84.31 132 ASP A CA 1
ATOM 1084 C C . ASP A 1 132 ? -22.462 1.179 5.717 1.00 84.31 132 ASP A C 1
ATOM 1086 O O . ASP A 1 132 ? -23.447 1.097 6.450 1.00 84.31 132 ASP A O 1
ATOM 1090 N N . GLU A 1 133 ? -21.763 0.098 5.358 1.00 83.94 133 GLU A N 1
ATOM 1091 C CA . GLU A 1 133 ? -22.078 -1.266 5.801 1.00 83.94 133 GLU A CA 1
ATOM 1092 C C . GLU A 1 133 ? -21.967 -1.417 7.325 1.00 83.94 133 GLU A C 1
ATOM 1094 O O . GLU A 1 133 ? -22.884 -1.939 7.963 1.00 83.94 133 GLU A O 1
ATOM 1099 N N . GLU A 1 134 ? -20.890 -0.912 7.932 1.00 76.50 134 GLU A N 1
ATOM 1100 C CA . GLU A 1 134 ? -20.708 -0.949 9.387 1.00 76.50 134 GLU A CA 1
ATOM 1101 C C . GLU A 1 134 ? -21.797 -0.145 10.118 1.00 76.50 134 GLU A C 1
ATOM 1103 O O . GLU A 1 134 ? -22.365 -0.603 11.115 1.00 76.50 134 GLU A O 1
ATOM 1108 N N . TYR A 1 135 ? -22.165 1.023 9.585 1.00 71.44 135 TYR A N 1
ATOM 1109 C CA . TYR A 1 135 ? -23.238 1.846 10.136 1.00 71.44 135 TYR A CA 1
ATOM 1110 C C . TYR A 1 135 ? -24.611 1.166 10.028 1.00 71.44 135 TYR A C 1
ATOM 1112 O O . TYR A 1 135 ? -25.385 1.186 10.991 1.00 71.44 135 TYR A O 1
ATOM 1120 N N . ILE A 1 136 ? -24.918 0.520 8.898 1.00 73.62 136 ILE A N 1
ATOM 1121 C CA . ILE A 1 136 ? -26.159 -0.248 8.714 1.00 73.62 136 ILE A CA 1
ATOM 1122 C C . ILE A 1 136 ? -26.242 -1.388 9.739 1.00 73.62 136 ILE A C 1
ATOM 1124 O O . ILE A 1 136 ? -27.250 -1.494 10.443 1.00 73.62 136 ILE A O 1
ATOM 1128 N N . ILE A 1 137 ? -25.169 -2.172 9.902 1.00 69.06 137 ILE A N 1
ATOM 1129 C CA . ILE A 1 137 ? -25.098 -3.258 10.895 1.00 69.06 137 ILE A CA 1
ATOM 1130 C C . ILE A 1 137 ? -25.283 -2.710 12.318 1.00 69.06 137 ILE A C 1
ATOM 1132 O O . ILE A 1 137 ? -25.997 -3.300 13.132 1.00 69.06 137 ILE A O 1
ATOM 1136 N N . SER A 1 138 ? -24.696 -1.551 12.634 1.00 72.81 138 SER A N 1
ATOM 1137 C CA . SER A 1 138 ? -24.852 -0.924 13.953 1.00 72.81 138 SER A CA 1
ATOM 1138 C C . SER A 1 138 ? -26.310 -0.562 14.270 1.00 72.81 138 SER A C 1
ATOM 1140 O O . SER A 1 138 ? -26.763 -0.750 15.401 1.00 72.81 138 SER A O 1
ATOM 1142 N N . ASN A 1 139 ? -27.076 -0.114 13.270 1.00 70.06 139 ASN A N 1
ATOM 1143 C CA . ASN A 1 139 ? -28.494 0.199 13.425 1.00 70.06 139 ASN A CA 1
ATOM 1144 C C . ASN A 1 139 ? -29.348 -1.061 13.613 1.00 70.06 139 ASN A C 1
ATOM 1146 O O . ASN A 1 139 ? -30.286 -1.044 14.412 1.00 70.06 139 ASN A O 1
ATOM 1150 N N . GLU A 1 140 ? -29.035 -2.159 12.923 1.00 68.94 140 GLU A N 1
ATOM 1151 C CA . GLU A 1 140 ? -29.695 -3.450 13.156 1.00 68.94 140 GLU A CA 1
ATOM 1152 C C . GLU A 1 140 ? -29.402 -3.992 14.558 1.00 68.94 140 GLU A C 1
ATOM 1154 O O . GLU A 1 140 ? -30.328 -4.367 15.279 1.00 68.94 140 GLU A O 1
ATOM 1159 N N . ASN A 1 141 ? -28.141 -3.934 14.994 1.00 67.12 141 ASN A N 1
ATOM 1160 C CA . ASN A 1 141 ? -27.742 -4.330 16.344 1.00 67.12 141 ASN A CA 1
ATOM 1161 C C . ASN A 1 141 ? -28.431 -3.474 17.412 1.00 67.12 141 ASN A C 1
ATOM 1163 O O . ASN A 1 141 ? -28.921 -4.004 18.408 1.00 67.12 141 ASN A O 1
ATOM 1167 N N . LYS A 1 142 ? -28.545 -2.160 17.188 1.00 70.69 142 LYS A N 1
ATOM 1168 C CA . LYS A 1 142 ? -29.294 -1.259 18.069 1.00 70.69 142 LYS A CA 1
ATOM 1169 C C . LYS A 1 142 ? -30.772 -1.649 18.152 1.00 70.69 142 LYS A C 1
ATOM 1171 O O . LYS A 1 142 ? -31.320 -1.699 19.248 1.00 70.69 142 LYS A O 1
ATOM 1176 N N . ARG A 1 143 ? -31.403 -1.996 17.026 1.00 68.69 143 ARG A N 1
ATOM 1177 C CA . ARG A 1 143 ? -32.792 -2.487 17.006 1.00 68.69 143 ARG A CA 1
ATOM 1178 C C . ARG A 1 143 ? -32.951 -3.818 17.742 1.00 68.69 143 ARG A C 1
ATOM 1180 O O . ARG A 1 143 ? -33.930 -3.980 18.463 1.00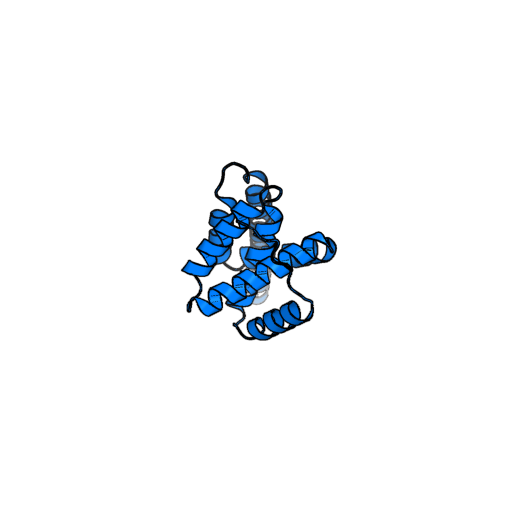 68.69 143 ARG A O 1
ATOM 1187 N N . MET A 1 144 ? -32.010 -4.755 17.602 1.00 69.44 144 MET A N 1
ATOM 1188 C CA . MET A 1 144 ? -32.027 -6.010 18.369 1.00 69.44 144 MET A CA 1
ATOM 1189 C C . MET A 1 144 ? -31.869 -5.765 19.872 1.00 69.44 144 MET A C 1
ATOM 1191 O O . MET A 1 144 ? -32.594 -6.372 20.658 1.00 69.44 144 MET A O 1
ATOM 1195 N N . LEU A 1 145 ? -30.974 -4.860 20.276 1.00 62.41 145 LEU A N 1
ATOM 1196 C CA . LEU A 1 145 ? -30.785 -4.479 21.678 1.00 62.41 145 LEU A CA 1
ATOM 1197 C C . LEU A 1 145 ? -32.044 -3.818 22.257 1.00 62.41 145 LEU A C 1
ATOM 1199 O O . LEU A 1 145 ? -32.509 -4.222 23.318 1.00 62.41 145 LEU A O 1
ATOM 1203 N N . GLU A 1 146 ? -32.661 -2.886 21.528 1.00 74.31 146 GLU A N 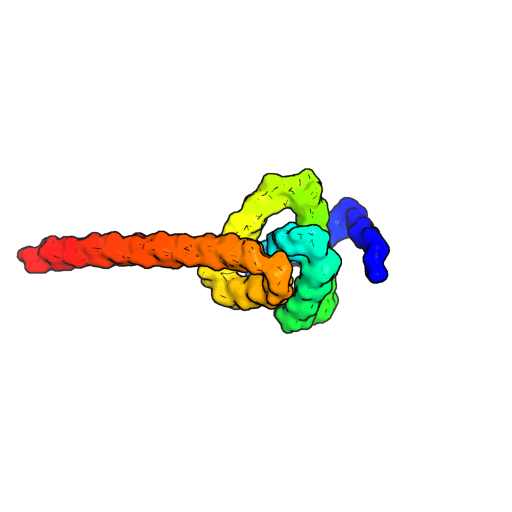1
ATOM 1204 C CA . GLU A 1 146 ? -33.939 -2.273 21.920 1.00 74.31 146 GLU A CA 1
ATOM 1205 C C . GLU A 1 146 ? -35.067 -3.314 22.038 1.00 74.31 146 GLU A C 1
ATOM 1207 O O . GLU A 1 146 ? -35.927 -3.212 22.916 1.00 74.31 146 GLU A O 1
ATOM 1212 N N . TYR A 1 147 ? -35.074 -4.337 21.179 1.00 72.69 147 TYR A N 1
ATOM 1213 C CA . TYR A 1 147 ? -36.048 -5.427 21.242 1.00 72.69 147 TYR A CA 1
ATOM 1214 C C . TYR A 1 147 ? -35.832 -6.322 22.472 1.00 72.69 147 TYR A C 1
ATOM 1216 O O . TYR A 1 147 ? -36.793 -6.699 23.148 1.00 72.69 147 TYR A O 1
ATOM 1224 N N . GLN A 1 148 ? -34.575 -6.625 22.806 1.00 65.50 148 GLN A N 1
ATOM 1225 C CA . GLN A 1 148 ? -34.225 -7.374 24.012 1.00 65.50 148 GLN A CA 1
ATOM 1226 C C . GLN A 1 148 ? -34.579 -6.584 25.276 1.00 65.50 148 GLN A C 1
ATOM 1228 O O . GLN A 1 148 ? -35.257 -7.119 26.149 1.00 65.50 148 GLN A O 1
ATOM 1233 N N . GLU A 1 149 ? -34.235 -5.297 25.356 1.00 65.69 149 GLU A N 1
ATOM 1234 C CA . GLU A 1 149 ? -34.583 -4.448 26.505 1.00 65.69 149 GLU A CA 1
ATOM 1235 C C . GLU A 1 149 ? -36.096 -4.349 26.744 1.00 65.69 149 GLU A C 1
ATOM 1237 O O . GLU A 1 149 ? -36.540 -4.306 27.892 1.00 65.69 149 GLU A O 1
ATOM 1242 N N . ARG A 1 150 ? -36.908 -4.350 25.679 1.00 67.94 150 ARG A N 1
ATOM 1243 C CA . ARG A 1 150 ? -38.376 -4.386 25.795 1.00 67.94 150 ARG A CA 1
ATOM 1244 C C . ARG A 1 150 ? -38.906 -5.740 26.259 1.00 67.94 150 ARG A C 1
ATOM 1246 O O . ARG A 1 150 ? -39.931 -5.779 26.930 1.00 67.94 150 ARG A O 1
ATOM 1253 N N . THR A 1 151 ? -38.218 -6.825 25.916 1.00 64.50 151 THR A N 1
ATOM 1254 C CA . THR A 1 151 ? -38.616 -8.192 26.283 1.00 64.50 151 THR A CA 1
ATOM 1255 C C . THR A 1 151 ? -38.219 -8.535 27.725 1.00 64.50 151 THR A C 1
ATOM 1257 O O . THR A 1 151 ? -38.954 -9.241 28.399 1.00 64.50 151 THR A O 1
ATOM 1260 N N . PHE A 1 152 ? -37.107 -7.989 28.233 1.00 55.53 152 PHE A N 1
ATOM 1261 C CA . PHE A 1 152 ? -36.628 -8.201 29.611 1.00 55.53 152 PHE A CA 1
ATOM 1262 C C . PHE A 1 152 ? -37.192 -7.209 30.651 1.00 55.53 152 PHE A C 1
ATOM 1264 O O . PHE A 1 152 ? -36.827 -7.283 31.822 1.00 55.53 152 PHE A O 1
ATOM 1271 N N . ARG A 1 153 ? -38.055 -6.265 30.247 1.00 51.94 153 ARG A N 1
ATOM 1272 C CA . ARG A 1 153 ? -38.773 -5.337 31.148 1.00 51.94 153 ARG A CA 1
ATOM 1273 C C . ARG A 1 153 ? -40.230 -5.742 31.440 1.00 51.94 153 ARG A C 1
ATOM 1275 O O . ARG A 1 153 ? -40.955 -4.936 32.020 1.00 51.94 153 ARG A O 1
ATOM 1282 N N . GLN A 1 154 ? -40.656 -6.940 31.037 1.00 48.12 154 GLN A N 1
ATOM 1283 C CA . GLN A 1 154 ? -41.900 -7.571 31.506 1.00 48.12 154 GLN A CA 1
ATOM 1284 C C . GLN A 1 154 ? -41.595 -8.512 32.668 1.00 48.12 154 GLN A C 1
ATOM 1286 O O . GLN A 1 154 ? -42.426 -8.554 33.599 1.00 48.12 154 GLN A O 1
#

Organism: NCBI:txid3063998

Secondary structure (DSSP, 8-state):
--------HHHHHHHHHHTTTS-HHHHHHHHHHHHHHHHTTT-HHHHHHHHHHHHHHHSSSHHHHHHHHHHHHHHHHHHTT-HHHHHHHHHHHHHHHHH-HHHHHHHHHHT-SGGGHHHHHHHHHHHHHHHHHHHHHHHHHHHHHHHHHHHTT-